Protein AF-A0A522UNL6-F1 (afdb_monomer)

Secondary structure (DSSP, 8-state):
-TT-TT-PPEEETTEEE-TTT--EEE--

Solvent-accessible surface area (backbone atoms only — not comparable to full-atom values): 1932 Å² total; per-residue (Å²): 128,95,73,53,92,92,59,72,57,49,81,49,101,52,30,35,34,28,90,88,78,69,51,69,47,70,61,128

Foldseek 3Di:
DVPDPPFAFDDDPQWTAGPVPGDIGGDD

Radius of gyration: 8.64 Å; Cα contacts (8 Å, |Δi|>4): 38; chains: 1; bounding box: 12×16×24 Å

Structure (mmCIF, N/CA/C/O backbone):
data_AF-A0A522UNL6-F1
#
_entry.id   AF-A0A522UNL6-F1
#
loop_
_atom_site.group_PDB
_atom_site.id
_atom_site.type_symbol
_atom_site.label_atom_id
_atom_site.label_alt_id
_atom_si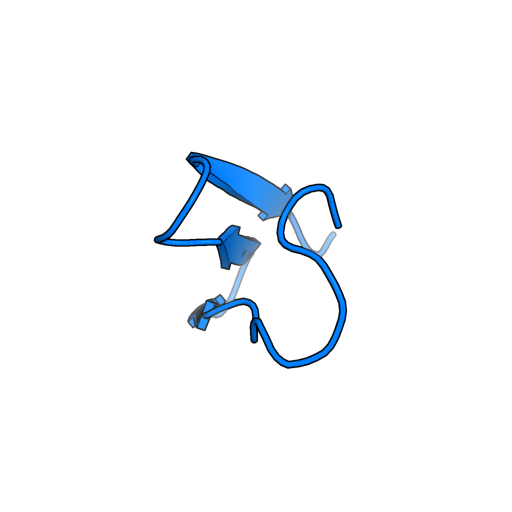te.label_comp_id
_atom_site.label_asym_id
_atom_site.label_entity_id
_atom_site.label_seq_id
_atom_site.pdbx_PDB_ins_code
_atom_site.Cartn_x
_atom_site.Cartn_y
_atom_site.Cartn_z
_atom_site.occupancy
_atom_site.B_iso_or_equiv
_atom_site.auth_seq_id
_atom_site.auth_comp_id
_atom_site.auth_asym_id
_atom_site.auth_atom_id
_atom_site.pdbx_PDB_model_num
ATOM 1 N N . PRO A 1 1 ? -7.762 3.271 -2.239 1.00 57.00 1 PRO A N 1
ATOM 2 C CA . PRO A 1 1 ? -6.658 3.085 -3.214 1.00 57.00 1 PRO A CA 1
ATOM 3 C C . PRO A 1 1 ? -6.586 4.216 -4.263 1.00 57.00 1 PRO A C 1
ATOM 5 O O . PRO A 1 1 ? -7.232 4.161 -5.303 1.00 57.00 1 PRO A O 1
ATOM 8 N N . ARG A 1 2 ? -5.791 5.261 -3.991 1.00 65.88 2 ARG A N 1
ATOM 9 C CA . ARG A 1 2 ? -5.613 6.417 -4.902 1.00 65.88 2 ARG A CA 1
ATOM 10 C C . ARG A 1 2 ? -4.880 6.075 -6.211 1.00 65.88 2 ARG A C 1
ATOM 12 O O . ARG A 1 2 ? -4.793 6.908 -7.099 1.00 65.88 2 ARG A O 1
ATOM 19 N N . CYS A 1 3 ? -4.325 4.868 -6.307 1.00 73.88 3 CYS A N 1
ATOM 20 C CA . CYS A 1 3 ? -3.379 4.475 -7.346 1.00 73.88 3 CYS A CA 1
ATOM 21 C C . CYS A 1 3 ? -4.045 3.954 -8.650 1.00 73.88 3 CYS A C 1
ATOM 23 O O . CYS A 1 3 ? -3.329 3.701 -9.616 1.00 73.88 3 CYS A O 1
ATOM 25 N N . GLY A 1 4 ? -5.383 3.853 -8.711 1.00 72.75 4 GLY A N 1
ATOM 26 C CA . GLY A 1 4 ? -6.128 3.326 -9.870 1.00 72.75 4 GLY A CA 1
ATOM 27 C C . GLY A 1 4 ? -6.109 1.788 -9.981 1.00 72.75 4 GLY A C 1
ATOM 28 O O . GLY A 1 4 ? -5.403 1.129 -9.211 1.00 72.75 4 GLY A O 1
ATOM 29 N N . PRO A 1 5 ? -6.900 1.191 -10.897 1.00 78.12 5 PRO A N 1
ATOM 30 C CA . PRO A 1 5 ? -6.912 -0.255 -11.122 1.00 78.12 5 PRO A CA 1
ATOM 31 C C . PRO A 1 5 ? -5.561 -0.736 -11.676 1.00 78.12 5 PRO A C 1
ATOM 33 O O . PRO A 1 5 ? -4.979 -0.101 -12.551 1.00 78.12 5 PRO A O 1
ATOM 36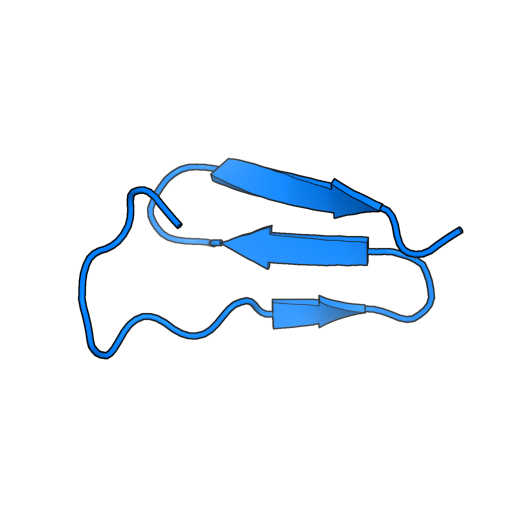 N N . GLY A 1 6 ? -5.054 -1.851 -11.143 1.00 77.38 6 GLY A N 1
ATOM 37 C CA . GLY A 1 6 ? -3.759 -2.435 -11.526 1.00 77.38 6 GLY A CA 1
ATOM 38 C C . GLY A 1 6 ? -2.572 -2.032 -10.645 1.00 77.38 6 GLY A C 1
ATOM 39 O O . GLY A 1 6 ? -1.463 -2.509 -10.869 1.00 77.38 6 GLY A O 1
ATOM 40 N N . VAL A 1 7 ? -2.778 -1.191 -9.625 1.00 78.75 7 VAL A N 1
ATOM 41 C CA . VAL A 1 7 ? -1.738 -0.918 -8.626 1.00 78.75 7 VAL A CA 1
ATOM 42 C C . VAL A 1 7 ? -1.971 -1.756 -7.381 1.00 78.75 7 VAL A C 1
ATOM 44 O O . VAL A 1 7 ? -2.949 -1.571 -6.656 1.00 78.75 7 VAL A O 1
ATOM 47 N N . PHE A 1 8 ? -1.031 -2.661 -7.135 1.00 80.94 8 PHE A N 1
ATOM 48 C CA . PHE A 1 8 ? -1.020 -3.521 -5.964 1.00 80.94 8 PHE A CA 1
ATOM 49 C C . PHE A 1 8 ? -0.393 -2.800 -4.774 1.00 80.94 8 PHE A C 1
ATOM 51 O O . PHE A 1 8 ? 0.577 -2.048 -4.906 1.00 80.94 8 PHE A O 1
ATOM 58 N N . LEU A 1 9 ? -0.971 -3.029 -3.600 1.00 86.62 9 LEU A N 1
ATOM 59 C CA . LEU A 1 9 ? -0.379 -2.614 -2.340 1.00 86.62 9 LEU A CA 1
ATOM 60 C C . LEU A 1 9 ? 0.636 -3.682 -1.932 1.00 86.62 9 LEU A C 1
ATOM 62 O O . LEU A 1 9 ? 0.314 -4.866 -1.916 1.00 86.62 9 LEU A O 1
ATOM 66 N N . GLY A 1 10 ? 1.855 -3.262 -1.607 1.00 89.31 10 GLY A N 1
ATOM 67 C CA . GLY A 1 10 ? 2.864 -4.126 -1.019 1.00 89.31 10 GLY A CA 1
ATOM 68 C C . GLY A 1 10 ? 2.380 -4.623 0.335 1.00 89.31 10 GLY A C 1
ATOM 69 O O . GLY A 1 10 ? 2.088 -3.821 1.227 1.00 89.31 10 GLY A O 1
ATOM 70 N N . GLU A 1 11 ? 2.270 -5.938 0.473 1.00 89.88 11 GLU A N 1
ATOM 71 C CA . GLU A 1 11 ? 1.830 -6.572 1.703 1.00 89.88 11 GLU A CA 1
ATOM 72 C C . GLU A 1 11 ? 3.003 -6.773 2.660 1.00 89.88 11 GLU A C 1
ATOM 74 O O . GLU A 1 11 ? 3.971 -7.474 2.375 1.00 89.88 11 GLU A O 1
ATOM 79 N N . HIS A 1 12 ? 2.900 -6.138 3.821 1.00 88.69 12 HIS A N 1
ATOM 80 C CA . HIS A 1 12 ? 3.782 -6.336 4.957 1.00 88.69 12 HIS A CA 1
ATOM 81 C C . HIS A 1 12 ? 2.982 -6.904 6.128 1.00 88.69 12 HIS A C 1
ATOM 83 O O . HIS A 1 12 ? 1.763 -6.761 6.215 1.00 88.69 12 HIS A O 1
ATOM 89 N N . LYS A 1 13 ? 3.700 -7.494 7.085 1.00 87.81 13 LYS A N 1
ATOM 90 C CA . LYS A 1 13 ? 3.129 -8.225 8.226 1.00 87.81 13 LYS A CA 1
ATOM 91 C C . LYS A 1 13 ? 2.097 -7.430 9.043 1.00 87.81 13 LYS A C 1
ATOM 93 O O . LYS A 1 13 ? 1.214 -8.009 9.655 1.00 87.81 13 LYS A O 1
ATOM 98 N N . ASN A 1 14 ? 2.223 -6.111 9.049 1.00 90.75 14 ASN A N 1
ATOM 99 C CA . ASN A 1 14 ? 1.443 -5.171 9.849 1.00 90.75 14 ASN A CA 1
ATOM 100 C C . ASN A 1 14 ? 0.865 -4.012 9.020 1.00 90.75 14 ASN A C 1
ATOM 102 O O . ASN A 1 14 ? 0.224 -3.118 9.569 1.00 90.75 14 ASN A O 1
ATOM 106 N N . ARG A 1 15 ? 1.111 -3.980 7.704 1.00 91.19 15 ARG A N 1
ATOM 107 C CA . ARG A 1 15 ? 0.632 -2.896 6.840 1.00 91.19 15 ARG A CA 1
ATOM 108 C 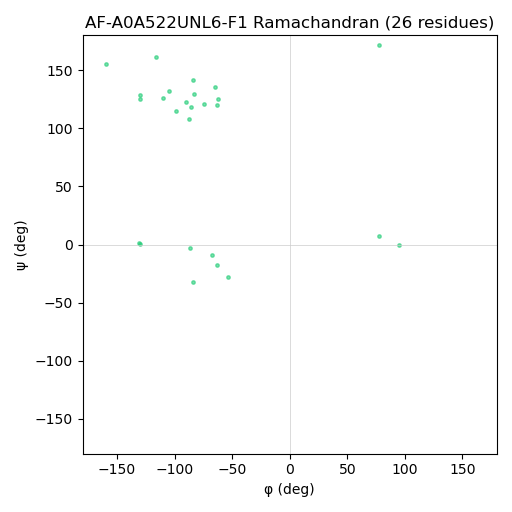C . ARG A 1 15 ? 0.590 -3.276 5.367 1.00 91.19 15 ARG A C 1
ATOM 110 O O . ARG A 1 15 ? 1.377 -4.085 4.902 1.00 91.19 15 ARG A O 1
ATOM 117 N N . LEU A 1 16 ? -0.264 -2.606 4.620 1.00 91.25 16 LEU A N 1
ATOM 118 C CA . LEU A 1 16 ? -0.300 -2.550 3.170 1.00 91.25 16 LEU A CA 1
ATOM 119 C C . LEU A 1 16 ? 0.258 -1.194 2.745 1.00 91.25 16 LEU A C 1
ATOM 121 O O . LEU A 1 16 ? -0.135 -0.180 3.311 1.00 91.25 16 LEU A O 1
ATOM 125 N N . SER A 1 17 ? 1.172 -1.146 1.777 1.00 88.31 17 SER A N 1
ATOM 126 C CA . SER A 1 17 ? 1.764 0.118 1.314 1.00 88.31 17 SER A CA 1
ATOM 127 C C . SER A 1 17 ? 1.723 0.271 -0.215 1.00 88.31 17 SER A C 1
ATOM 129 O O . SER A 1 17 ? 2.129 -0.622 -0.946 1.00 88.31 17 SER A O 1
ATOM 131 N N . CYS A 1 18 ? 1.221 1.397 -0.738 1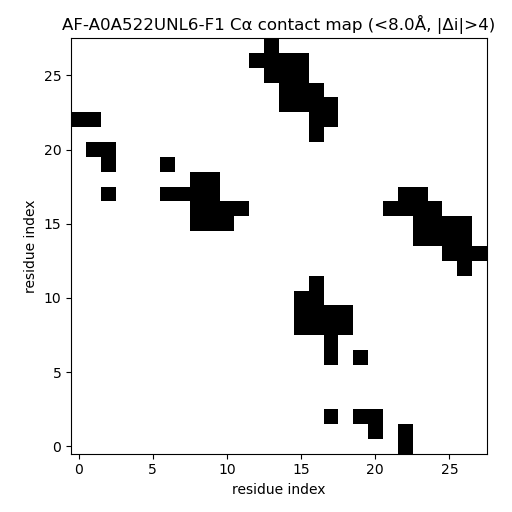.00 89.38 18 CYS A N 1
ATOM 132 C CA . CYS A 1 18 ? 1.294 1.758 -2.161 1.00 89.38 18 CYS A CA 1
ATOM 133 C C . CYS A 1 18 ? 2.613 2.497 -2.400 1.00 89.38 18 CYS A C 1
ATOM 135 O O . CYS A 1 18 ? 2.728 3.675 -2.057 1.00 89.38 18 CYS A O 1
ATOM 137 N N . GLY A 1 19 ? 3.573 1.860 -3.074 1.00 82.69 19 GLY A N 1
ATOM 138 C CA . GLY A 1 19 ? 4.824 2.516 -3.479 1.00 82.69 19 GLY A CA 1
ATOM 139 C C . GLY A 1 19 ? 4.636 3.678 -4.467 1.00 82.69 19 GLY A C 1
ATOM 140 O O . GLY A 1 19 ? 5.520 4.514 -4.603 1.00 82.69 19 GLY A O 1
ATOM 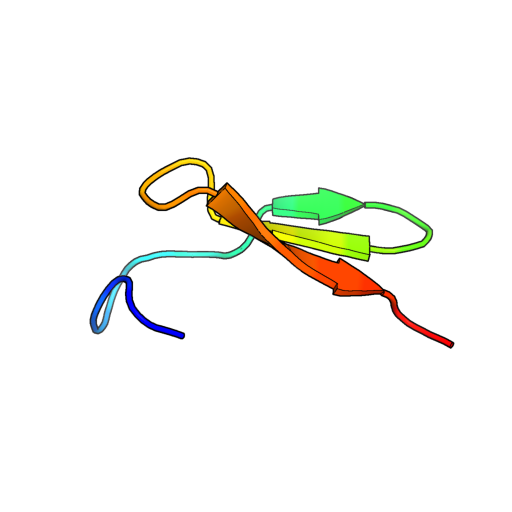141 N N . LYS A 1 20 ? 3.477 3.770 -5.138 1.00 83.44 20 LYS A N 1
ATOM 142 C CA . LYS A 1 20 ? 3.201 4.796 -6.158 1.00 83.44 20 LYS A CA 1
ATOM 143 C C . LYS A 1 20 ? 2.703 6.131 -5.593 1.00 83.44 20 LYS A C 1
ATOM 145 O O . LYS A 1 20 ? 2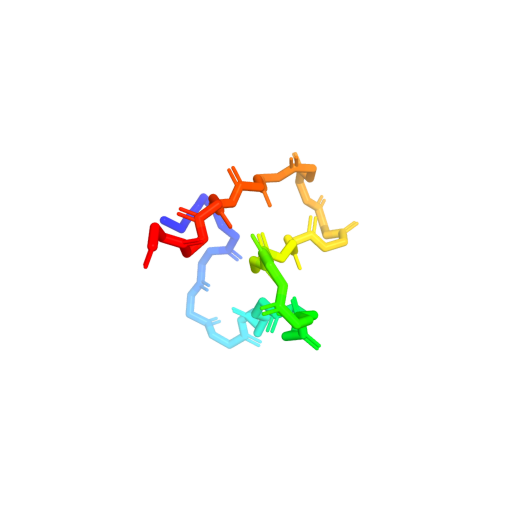.959 7.167 -6.190 1.00 83.44 20 LYS A O 1
ATOM 150 N N . CYS A 1 21 ? 1.963 6.122 -4.483 1.00 87.06 21 CYS A N 1
ATOM 151 C CA . CYS A 1 21 ? 1.394 7.349 -3.902 1.00 87.06 21 CYS A CA 1
ATOM 152 C C . CYS A 1 21 ? 1.638 7.511 -2.394 1.00 87.06 21 CYS A C 1
ATOM 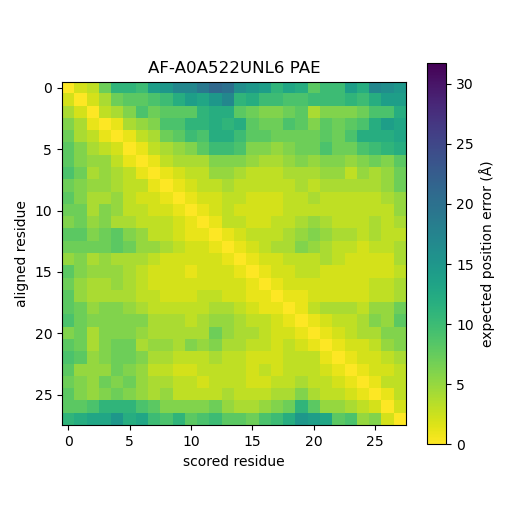154 O O . CYS A 1 21 ? 1.149 8.470 -1.805 1.00 87.06 21 CYS A O 1
ATOM 156 N N . GLY A 1 22 ? 2.340 6.567 -1.757 1.00 83.31 22 GLY A N 1
ATOM 157 C CA . GLY A 1 22 ? 2.611 6.585 -0.316 1.00 83.31 22 GLY A CA 1
ATOM 158 C C . GLY A 1 22 ? 1.432 6.160 0.568 1.00 83.31 22 GLY A C 1
ATOM 159 O O . GLY A 1 22 ? 1.510 6.260 1.791 1.00 83.31 22 GLY A O 1
ATOM 160 N N . TYR A 1 23 ? 0.329 5.681 -0.016 1.00 85.88 23 TYR A N 1
ATOM 161 C CA . TYR A 1 23 ? -0.827 5.203 0.745 1.00 85.88 23 TYR A CA 1
ATOM 162 C C . TYR A 1 23 ? -0.447 4.007 1.610 1.00 85.88 23 TYR A C 1
ATOM 164 O O . TYR A 1 23 ? 0.045 3.016 1.084 1.00 85.88 23 TYR A O 1
ATOM 172 N N . THR A 1 24 ? -0.693 4.081 2.913 1.00 88.12 24 THR A N 1
ATOM 173 C CA . THR A 1 24 ? -0.351 3.001 3.837 1.00 88.12 24 THR A CA 1
ATOM 174 C C . THR A 1 24 ? -1.564 2.660 4.695 1.00 88.12 24 THR A C 1
ATOM 176 O O . THR A 1 24 ? -2.129 3.539 5.336 1.00 88.12 24 THR A O 1
ATOM 179 N N . GLU A 1 25 ? -1.972 1.396 4.702 1.00 87.12 25 GLU A N 1
ATOM 180 C CA . GLU A 1 25 ? -3.039 0.852 5.545 1.00 87.12 25 GLU A CA 1
ATOM 181 C C . GLU A 1 25 ? -2.420 -0.068 6.582 1.00 87.12 25 GLU A C 1
ATOM 183 O O . GLU A 1 25 ? -1.707 -0.995 6.224 1.00 87.12 25 GLU A O 1
ATOM 188 N N . PHE A 1 26 ? -2.684 0.140 7.865 1.00 88.56 26 PHE A N 1
ATOM 189 C CA . PHE A 1 26 ? -2.203 -0.771 8.902 1.00 88.56 26 PHE A CA 1
ATOM 190 C C . PHE A 1 26 ? -3.253 -1.854 9.144 1.00 88.56 26 PHE A C 1
ATOM 192 O O . PHE A 1 26 ? -4.407 -1.54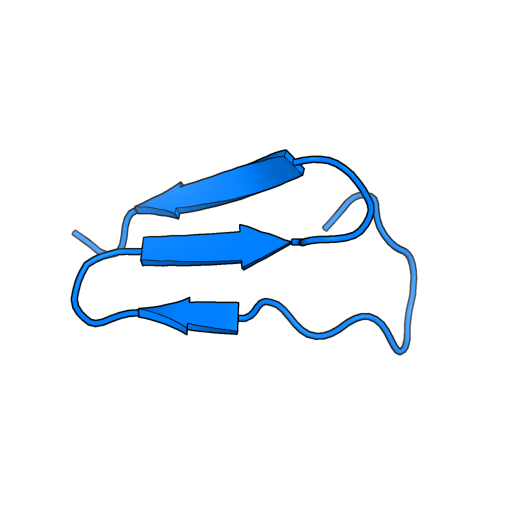2 9.439 1.00 88.56 26 PHE A O 1
ATOM 199 N N . LYS A 1 27 ? -2.859 -3.123 8.988 1.00 75.69 27 LYS A N 1
ATOM 200 C CA . LYS A 1 27 ? -3.719 -4.257 9.348 1.00 75.69 27 LYS A CA 1
ATOM 201 C C . LYS A 1 27 ? -3.712 -4.342 10.877 1.00 75.69 27 LYS A C 1
ATOM 203 O O . LYS A 1 27 ? -2.632 -4.400 11.464 1.00 75.69 27 LYS A O 1
ATOM 208 N N . LYS A 1 28 ? -4.892 -4.234 11.489 1.00 71.62 28 LYS A N 1
ATOM 209 C CA . LYS A 1 28 ? -5.081 -4.283 12.944 1.00 71.62 28 LYS A CA 1
ATOM 210 C C . LYS A 1 28 ? -4.991 -5.714 13.458 1.00 71.62 28 LYS A C 1
ATOM 212 O O . LYS A 1 28 ? -5.437 -6.613 12.711 1.00 71.62 28 LYS A O 1
#
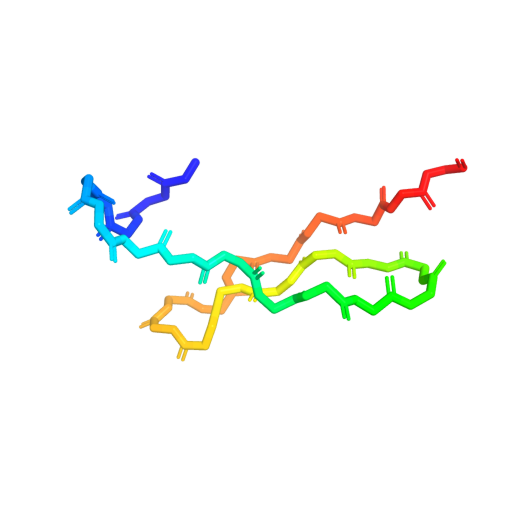
Nearest PDB structures (foldseek):
  8b2l-assembly1_N1  TM=9.120E-01  e=7.415E-02  Nicotiana tabacum
  6fyx-assembly1_f  TM=8.358E-01  e=5.657E-02  Kluyveromyces lactis NRRL Y-1140
  8bn3-assembly1_E1  TM=8.519E-01  e=6.477E-02  Saccharomyces cerevisiae
  7r4x-assembly1_f  TM=8.752E-01  e=1.459E-01  Homo sapiens
  6ybs-assembly1_k  TM=8.286E-01  e=1.787E-01  Homo sapiens

Sequence (28 aa):
PRCGPGVFLGEHKNRLSCGKCGYTEFKK

pLDDT: mean 82.55, std 8.31, range [57.0, 91.25]